Protein AF-A0A0F3GJ77-F1 (afdb_monomer)

Mean predicted aligned error: 9.08 Å

Radius of gyration: 13.02 Å; Cα contacts (8 Å, |Δi|>4): 68; chains: 1; bounding box: 21×30×31 Å

Nearest PDB structures (foldseek):
  3kc3-assembly5_C  TM=4.545E-01  e=4.609E+00  Homo sapiens

Stru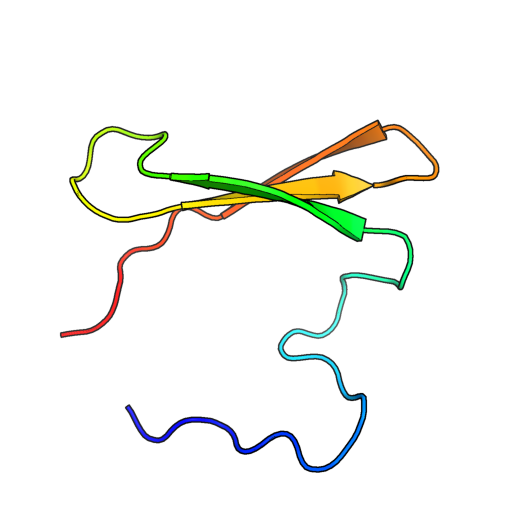cture (mmCIF, N/CA/C/O backbone):
data_AF-A0A0F3GJ77-F1
#
_entry.id   AF-A0A0F3GJ77-F1
#
loop_
_atom_site.group_PDB
_atom_site.id
_atom_site.type_symbol
_atom_site.label_ato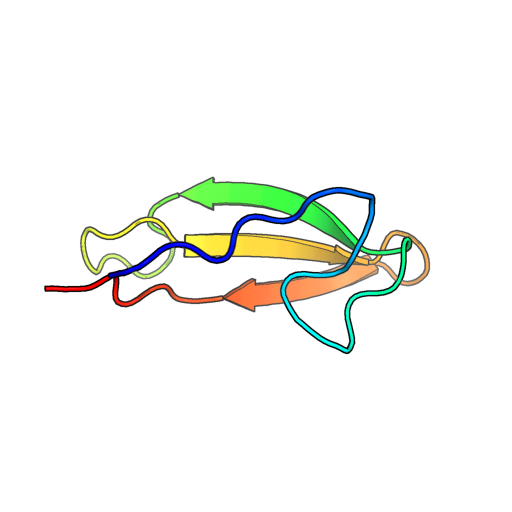m_id
_atom_site.label_alt_id
_atom_site.label_comp_id
_atom_site.label_asym_id
_atom_site.label_entity_id
_atom_site.label_seq_id
_atom_site.pdbx_PDB_ins_code
_atom_site.Cartn_x
_atom_site.Cartn_y
_atom_site.Cartn_z
_atom_site.occupancy
_atom_site.B_iso_or_equiv
_atom_site.auth_seq_id
_atom_site.auth_comp_id
_atom_site.auth_asym_id
_atom_site.auth_atom_id
_atom_site.pdbx_PDB_model_num
ATOM 1 N N . MET A 1 1 ? -7.509 -10.818 17.352 1.00 42.31 1 MET A N 1
ATOM 2 C CA . MET A 1 1 ? -7.126 -11.463 16.074 1.00 42.31 1 MET A CA 1
ATOM 3 C C . MET A 1 1 ? -6.019 -12.483 16.301 1.00 42.31 1 MET A C 1
ATOM 5 O O . MET A 1 1 ? -5.081 -12.174 17.024 1.00 42.31 1 MET A O 1
ATOM 9 N N . LYS A 1 2 ? -6.102 -13.682 15.706 1.00 43.12 2 LYS A N 1
ATOM 10 C CA . LYS A 1 2 ? -4.940 -14.580 15.608 1.00 43.12 2 LYS A CA 1
ATOM 11 C C . LYS A 1 2 ? -4.130 -14.140 14.393 1.00 43.12 2 LYS A C 1
ATOM 13 O O . LYS A 1 2 ? -4.593 -14.311 13.271 1.00 43.12 2 LYS A O 1
ATOM 18 N N . GLY A 1 3 ? -2.987 -13.507 14.642 1.00 43.00 3 GLY A N 1
ATOM 19 C CA . GLY A 1 3 ? -2.061 -13.092 13.594 1.00 43.00 3 GLY A CA 1
ATOM 20 C C . GLY A 1 3 ? -1.615 -14.290 12.760 1.00 43.00 3 GLY A C 1
ATOM 21 O O . GLY A 1 3 ? -1.370 -15.377 13.288 1.00 43.00 3 GLY A O 1
ATOM 22 N N . THR A 1 4 ? -1.550 -14.096 11.450 1.00 62.62 4 THR A N 1
ATOM 23 C CA . THR A 1 4 ? -0.933 -15.038 10.522 1.00 62.62 4 THR A CA 1
ATOM 24 C C . THR A 1 4 ? 0.576 -14.992 10.740 1.00 62.62 4 THR A C 1
ATOM 26 O O . THR A 1 4 ? 1.214 -13.980 10.459 1.00 62.62 4 THR A O 1
ATOM 29 N N . ASN A 1 5 ? 1.152 -16.067 11.277 1.00 54.50 5 ASN A N 1
ATOM 30 C CA . ASN A 1 5 ? 2.602 -16.195 11.382 1.00 54.50 5 ASN A CA 1
ATOM 31 C C . ASN A 1 5 ? 3.160 -16.483 9.984 1.00 54.50 5 ASN A C 1
ATOM 33 O O . ASN A 1 5 ? 2.951 -17.575 9.459 1.00 54.50 5 ASN A O 1
ATOM 37 N N . ILE A 1 6 ? 3.843 -15.513 9.379 1.00 60.19 6 ILE A N 1
ATOM 38 C CA . ILE A 1 6 ? 4.522 -15.695 8.093 1.00 60.19 6 ILE A CA 1
ATOM 39 C C . ILE A 1 6 ? 5.929 -16.227 8.384 1.00 60.19 6 ILE A C 1
ATOM 41 O O . ILE A 1 6 ? 6.782 -15.512 8.903 1.00 60.19 6 ILE A O 1
ATOM 45 N N . THR A 1 7 ? 6.155 -17.516 8.113 1.00 62.31 7 THR A N 1
ATOM 46 C CA . THR A 1 7 ? 7.394 -18.256 8.441 1.00 62.31 7 THR A CA 1
ATOM 47 C C . THR A 1 7 ? 8.452 -18.237 7.326 1.00 62.31 7 THR A C 1
ATOM 49 O O . THR A 1 7 ? 9.384 -19.035 7.337 1.00 62.31 7 THR A O 1
ATOM 52 N N . GLY A 1 8 ? 8.317 -17.336 6.355 1.00 64.06 8 GLY A N 1
ATOM 53 C CA . GLY A 1 8 ? 9.202 -17.151 5.201 1.00 64.06 8 GLY A CA 1
ATOM 54 C C . GLY A 1 8 ? 8.545 -16.182 4.219 1.00 64.06 8 GLY A C 1
ATOM 55 O O . GLY A 1 8 ? 7.338 -16.013 4.322 1.00 64.06 8 GLY A O 1
ATOM 56 N N . GLY A 1 9 ? 9.318 -15.527 3.341 1.00 59.09 9 GLY A N 1
ATOM 57 C CA . GLY A 1 9 ? 8.875 -14.448 2.438 1.00 59.09 9 GLY A CA 1
ATOM 58 C C . GLY A 1 9 ? 7.673 -14.818 1.569 1.00 59.09 9 GLY A C 1
ATOM 59 O O . GLY A 1 9 ? 7.821 -15.203 0.415 1.00 59.09 9 GLY A O 1
ATOM 60 N N . ASP A 1 10 ? 6.496 -14.708 2.162 1.00 56.50 10 ASP A N 1
ATOM 61 C CA . ASP A 1 10 ? 5.197 -14.990 1.589 1.00 56.50 10 ASP A CA 1
ATOM 62 C C . ASP A 1 10 ? 4.325 -13.766 1.820 1.00 56.50 10 ASP A C 1
ATOM 64 O O . ASP A 1 10 ? 4.533 -12.961 2.736 1.00 56.50 10 ASP A O 1
ATOM 68 N N . TYR A 1 11 ? 3.368 -13.592 0.936 1.00 55.97 11 TYR A N 1
ATOM 69 C CA . TYR A 1 11 ? 2.693 -12.332 0.800 1.00 55.97 11 TYR A CA 1
ATOM 70 C C . TYR A 1 11 ? 1.364 -12.353 1.577 1.00 55.97 11 TYR A C 1
ATOM 72 O O . TYR A 1 11 ? 0.504 -13.204 1.377 1.00 55.97 11 TYR A O 1
ATOM 80 N N . VAL A 1 12 ? 1.209 -11.392 2.501 1.00 62.72 12 VAL A N 1
ATOM 81 C CA . VAL A 1 12 ? 0.020 -11.146 3.346 1.00 62.72 12 VAL A CA 1
ATOM 82 C C . VAL A 1 12 ? -1.284 -10.998 2.531 1.00 62.72 12 VAL A C 1
ATOM 84 O O . VAL A 1 12 ? -2.369 -11.262 3.043 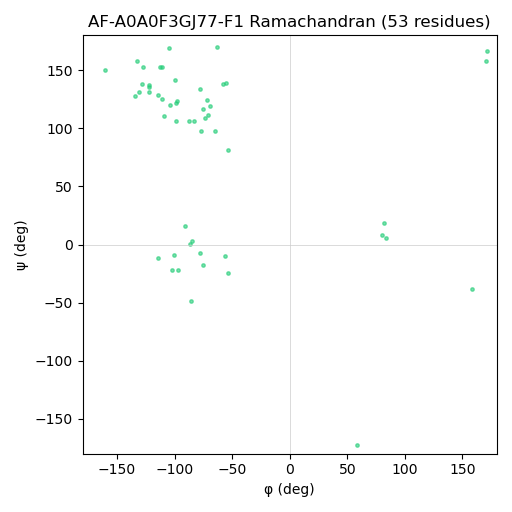1.00 62.72 12 VAL A O 1
ATOM 87 N N . VAL A 1 13 ? -1.196 -10.600 1.260 1.00 59.91 13 VAL A N 1
ATOM 88 C CA . VAL A 1 13 ? -2.303 -10.517 0.289 1.00 59.91 13 VAL A CA 1
ATOM 89 C C . VAL A 1 13 ? -1.814 -11.193 -1.008 1.00 59.91 13 VAL A C 1
ATOM 91 O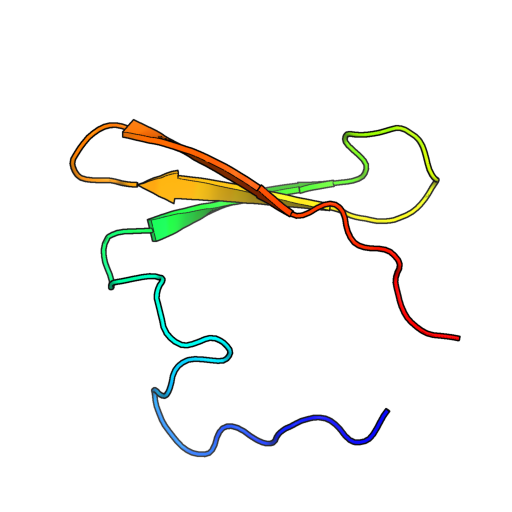 O . VAL A 1 13 ? -0.626 -11.353 -1.198 1.00 59.91 13 VAL A O 1
ATOM 94 N N . LYS A 1 14 ? -2.660 -11.669 -1.921 1.00 50.06 14 LYS A N 1
ATOM 95 C CA . LYS A 1 14 ? -2.191 -12.124 -3.250 1.00 50.06 14 LYS A CA 1
ATOM 96 C C . LYS A 1 14 ? -2.447 -10.991 -4.255 1.00 50.06 14 LYS A C 1
ATOM 98 O O . LYS A 1 14 ? -3.608 -10.771 -4.579 1.00 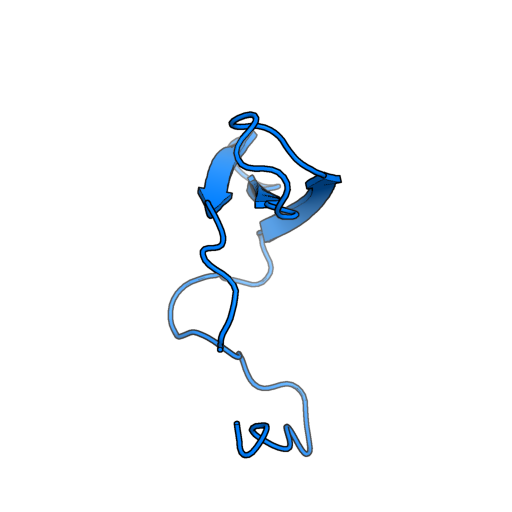50.06 14 LYS A O 1
ATOM 103 N N . GLY A 1 15 ? -1.419 -10.258 -4.712 1.00 59.22 15 GLY A N 1
ATOM 104 C CA . GLY A 1 15 ? -1.558 -9.202 -5.752 1.00 59.22 15 GLY A CA 1
ATOM 105 C C . GLY A 1 15 ? -0.498 -8.071 -5.877 1.00 59.22 15 GLY A C 1
ATOM 106 O O . GLY A 1 15 ? -0.167 -7.689 -6.987 1.00 59.22 15 GLY A O 1
ATOM 107 N N . ILE A 1 16 ? 0.046 -7.542 -4.783 1.00 65.94 16 ILE A N 1
ATOM 108 C CA . ILE A 1 16 ? 1.237 -6.673 -4.631 1.00 65.94 16 ILE A CA 1
ATOM 109 C C . ILE A 1 16 ? 2.488 -7.459 -5.056 1.00 65.94 16 ILE A C 1
ATOM 111 O O . ILE A 1 16 ? 3.054 -8.269 -4.324 1.00 65.94 16 ILE A O 1
ATOM 115 N N . THR A 1 17 ? 2.907 -7.246 -6.293 1.00 71.88 17 THR A N 1
ATOM 116 C CA . THR A 1 17 ? 4.216 -7.697 -6.768 1.00 71.88 17 THR A CA 1
ATOM 117 C C . THR A 1 17 ? 5.335 -6.996 -5.986 1.00 71.88 17 THR A C 1
ATOM 119 O O . THR A 1 17 ? 5.091 -6.031 -5.264 1.00 71.88 17 THR A O 1
ATOM 122 N N . GLU A 1 18 ? 6.583 -7.438 -6.157 1.00 79.31 18 GLU A N 1
ATOM 123 C CA . GLU A 1 18 ? 7.776 -6.778 -5.584 1.00 79.31 18 GLU A CA 1
ATOM 124 C C . GLU A 1 18 ? 7.925 -5.296 -5.974 1.00 79.31 18 GLU A C 1
ATOM 126 O O . GLU A 1 18 ? 8.756 -4.585 -5.421 1.00 79.31 18 GLU A O 1
ATOM 131 N N . ASP A 1 19 ? 7.106 -4.829 -6.914 1.00 87.56 19 ASP A N 1
ATOM 132 C CA . ASP A 1 19 ? 7.151 -3.482 -7.456 1.00 87.56 19 ASP A CA 1
ATOM 133 C C . ASP A 1 19 ? 6.516 -2.439 -6.539 1.00 87.56 19 ASP A C 1
ATOM 135 O O . ASP A 1 19 ? 6.607 -1.257 -6.840 1.00 87.56 19 ASP A O 1
ATOM 139 N N . TRP A 1 20 ? 5.861 -2.823 -5.448 1.00 87.88 20 TRP A N 1
ATOM 140 C CA . TRP A 1 20 ? 5.149 -1.888 -4.579 1.00 87.88 20 TRP A CA 1
ATOM 141 C C . TRP A 1 20 ? 5.909 -1.609 -3.287 1.00 87.88 20 TRP A C 1
ATOM 143 O O . TRP A 1 20 ? 6.090 -2.486 -2.442 1.00 87.88 20 TRP A O 1
ATOM 153 N N . ASP A 1 21 ? 6.237 -0.337 -3.083 1.00 89.19 21 ASP A N 1
ATOM 154 C CA . ASP A 1 21 ? 6.842 0.154 -1.851 1.00 89.1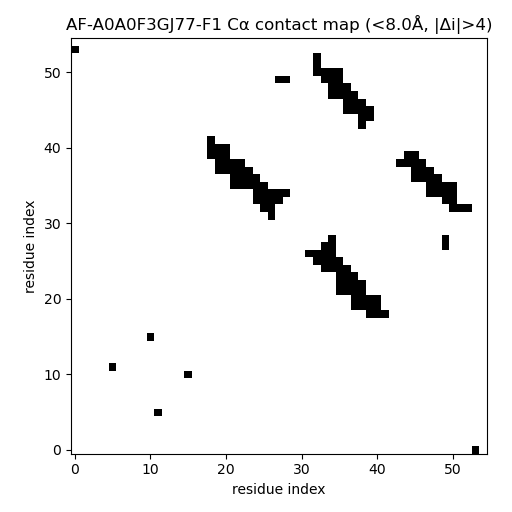9 21 ASP A CA 1
ATOM 155 C C . ASP A 1 21 ? 5.798 0.808 -0.949 1.00 89.19 21 ASP A C 1
ATOM 157 O O . ASP A 1 21 ? 4.973 1.596 -1.416 1.00 89.19 21 ASP A O 1
ATOM 161 N N . ILE A 1 22 ? 5.904 0.597 0.366 1.00 90.50 22 ILE A N 1
ATOM 162 C CA . ILE A 1 22 ? 5.225 1.462 1.340 1.00 90.50 22 ILE A CA 1
ATOM 163 C C . ILE A 1 22 ? 5.903 2.833 1.302 1.00 90.50 22 ILE A C 1
ATOM 165 O O . ILE A 1 22 ? 7.092 2.954 1.600 1.00 90.50 22 ILE A O 1
ATOM 169 N N . LYS A 1 23 ? 5.142 3.875 0.963 1.00 95.00 23 LYS A N 1
ATOM 170 C CA . LYS A 1 23 ? 5.625 5.265 0.962 1.00 95.00 23 LYS A CA 1
ATOM 171 C C . LYS A 1 23 ? 5.162 6.055 2.178 1.00 95.00 23 LYS A C 1
ATOM 173 O O . LYS A 1 23 ? 5.801 7.043 2.529 1.00 95.00 23 LYS A O 1
ATOM 178 N N . GLY A 1 24 ? 4.084 5.629 2.834 1.00 93.25 24 GLY A N 1
ATOM 179 C CA . GLY A 1 24 ? 3.565 6.332 3.999 1.00 93.25 24 GLY A CA 1
ATOM 180 C C . GLY A 1 24 ? 2.658 5.477 4.869 1.00 93.25 24 GLY A C 1
ATOM 181 O O . GLY A 1 24 ? 1.965 4.584 4.384 1.00 93.25 24 GLY A O 1
ATOM 182 N N . VAL A 1 25 ? 2.670 5.798 6.160 1.00 94.50 25 VAL A N 1
ATOM 183 C CA . VAL A 1 25 ? 1.741 5.289 7.169 1.00 94.50 25 VAL A CA 1
ATOM 184 C C . VAL A 1 25 ? 1.281 6.480 8.002 1.00 94.50 25 VAL A C 1
ATOM 186 O O . VAL A 1 25 ? 2.120 7.241 8.488 1.00 94.50 25 VAL A O 1
ATOM 189 N N . GLY A 1 26 ? -0.027 6.664 8.150 1.00 93.19 26 GLY A N 1
ATOM 190 C CA . GLY A 1 26 ? -0.601 7.811 8.857 1.00 93.19 26 GLY A CA 1
ATOM 191 C C . GLY A 1 26 ? -2.114 7.881 8.699 1.00 93.19 26 GLY A C 1
ATOM 192 O O . GLY A 1 26 ? -2.660 7.181 7.865 1.00 93.19 26 GLY A O 1
ATOM 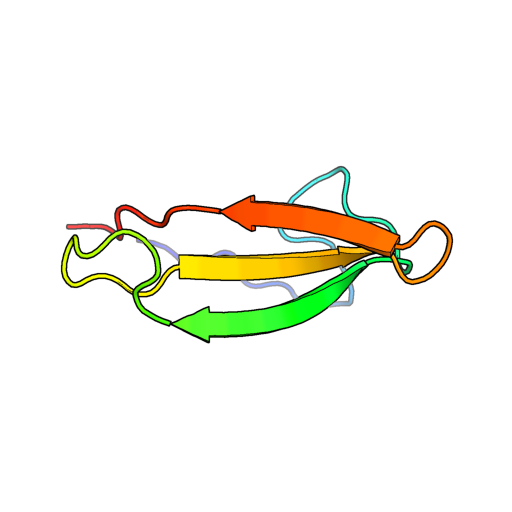193 N N . ASP A 1 27 ? -2.785 8.695 9.509 1.00 94.44 27 ASP A N 1
ATOM 194 C CA . ASP A 1 27 ? -4.226 8.948 9.372 1.00 94.44 27 ASP A CA 1
ATOM 195 C C . ASP A 1 27 ? -4.455 9.919 8.205 1.00 94.44 27 ASP A C 1
ATOM 197 O O . ASP A 1 27 ? -4.228 11.126 8.336 1.00 94.44 27 ASP A O 1
ATOM 201 N N . PHE A 1 28 ? -4.794 9.379 7.032 1.00 93.62 28 PHE A N 1
ATOM 202 C CA . PHE A 1 28 ? -4.943 10.163 5.806 1.00 93.62 28 PHE A CA 1
ATOM 203 C C . PHE A 1 28 ? -6.403 10.542 5.540 1.00 93.62 28 PHE A C 1
ATOM 205 O O . PHE A 1 28 ? -6.647 11.517 4.824 1.00 93.62 28 PHE A O 1
ATOM 212 N N . ASN A 1 29 ? -7.367 9.808 6.108 1.00 92.88 29 ASN A N 1
ATOM 213 C CA . ASN A 1 29 ? -8.799 10.074 5.949 1.00 92.88 29 ASN A CA 1
ATOM 214 C C . ASN A 1 29 ? -9.443 10.820 7.143 1.00 92.88 29 ASN A C 1
ATOM 216 O O . ASN A 1 29 ? -10.581 11.277 7.022 1.00 92.88 29 ASN A O 1
ATOM 220 N N . GLY A 1 30 ? -8.725 10.993 8.255 1.00 94.56 30 GLY A N 1
ATOM 221 C CA . GLY A 1 30 ? -9.165 11.704 9.455 1.00 94.56 30 GLY A CA 1
ATOM 222 C C . GLY A 1 30 ? -10.044 10.883 10.403 1.00 94.56 30 GLY A C 1
ATOM 223 O O . GLY A 1 30 ? -10.762 11.477 11.213 1.00 94.56 30 GLY A O 1
ATOM 224 N N . ASP A 1 31 ? -10.050 9.553 10.301 1.00 93.75 31 ASP A N 1
ATOM 225 C CA . ASP A 1 31 ? -10.882 8.678 11.137 1.00 93.75 31 ASP A CA 1
ATOM 226 C C . ASP A 1 31 ? -10.228 8.289 12.479 1.00 93.75 31 ASP A C 1
ATOM 228 O O . ASP A 1 31 ? -10.834 7.586 13.300 1.00 93.75 31 ASP A O 1
ATOM 232 N N . GLY A 1 32 ? -9.017 8.790 12.738 1.00 92.81 32 GLY A N 1
ATOM 233 C CA . GLY A 1 32 ? -8.241 8.508 13.940 1.00 92.81 32 GLY A CA 1
ATOM 234 C C . GLY A 1 32 ? -7.503 7.169 13.900 1.00 92.81 32 GLY A C 1
ATOM 235 O O . GLY A 1 32 ? -6.947 6.757 14.925 1.00 92.81 32 GLY A O 1
ATOM 236 N N . LYS A 1 33 ? -7.489 6.475 12.759 1.00 88.50 33 LYS A N 1
ATOM 237 C CA . LYS A 1 33 ? -6.754 5.230 12.530 1.00 88.50 33 LYS A CA 1
ATOM 238 C C . LYS A 1 33 ? -5.644 5.477 11.516 1.00 88.50 33 LYS A C 1
ATOM 240 O O . LYS A 1 33 ? -5.680 6.395 10.713 1.00 88.50 33 LYS A O 1
ATOM 245 N N . SER A 1 34 ? -4.584 4.680 11.601 1.00 91.06 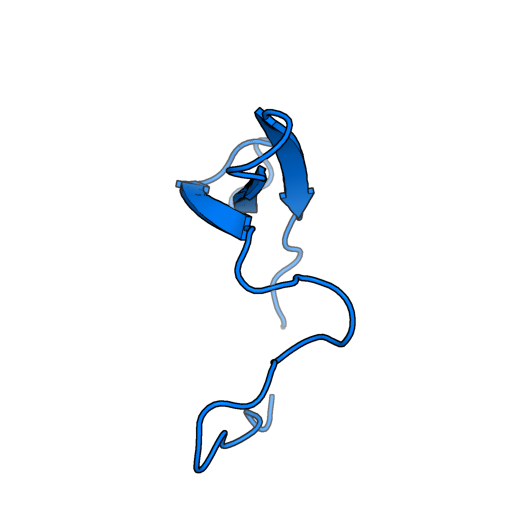34 SER A N 1
ATOM 246 C CA . SER A 1 34 ? -3.506 4.762 10.616 1.00 91.06 34 SER A CA 1
ATOM 247 C C . SER A 1 34 ? -3.918 4.049 9.338 1.00 91.06 34 SER A C 1
ATOM 249 O O . SER A 1 34 ? -4.343 2.907 9.405 1.00 91.06 34 SER A O 1
ATOM 251 N N . ASP A 1 35 ? -3.686 4.677 8.199 1.00 93.06 35 ASP A N 1
ATOM 252 C CA . ASP A 1 35 ? -3.831 4.146 6.848 1.00 93.06 35 ASP A CA 1
ATOM 253 C C . ASP A 1 35 ? -2.449 3.849 6.237 1.00 93.06 35 ASP A C 1
ATOM 255 O O . ASP A 1 35 ? -1.410 4.255 6.774 1.00 93.06 35 ASP A O 1
ATOM 259 N N . ILE A 1 36 ? -2.416 3.151 5.095 1.00 92.56 36 ILE A N 1
ATOM 260 C CA . ILE A 1 36 ? -1.175 2.845 4.359 1.00 92.56 36 ILE A CA 1
ATOM 261 C C . ILE A 1 36 ? -1.254 3.391 2.935 1.00 92.56 36 ILE A C 1
ATOM 263 O O . ILE A 1 36 ? -2.251 3.192 2.240 1.00 92.56 36 ILE A O 1
ATOM 267 N N . VAL A 1 37 ? -0.168 4.020 2.484 1.00 93.31 37 VAL A N 1
ATOM 268 C CA . VAL A 1 37 ? 0.048 4.412 1.087 1.00 93.31 37 VAL A CA 1
ATOM 269 C C . VAL A 1 37 ? 1.163 3.563 0.494 1.00 93.31 37 VAL A C 1
ATOM 271 O O . VAL A 1 37 ? 2.289 3.564 1.006 1.00 93.31 37 VAL A O 1
ATOM 274 N N . TRP A 1 38 ? 0.867 2.898 -0.620 1.00 92.50 38 TRP A N 1
ATOM 275 C CA . TRP A 1 38 ? 1.862 2.244 -1.460 1.00 92.50 38 TRP A CA 1
ATOM 276 C C . TRP A 1 38 ? 2.012 2.957 -2.792 1.00 92.50 38 TRP A C 1
ATOM 278 O O . TRP A 1 38 ? 1.066 3.553 -3.310 1.00 92.50 38 TRP A O 1
ATOM 288 N N . GLN A 1 39 ? 3.204 2.836 -3.360 1.00 93.19 39 GLN A N 1
ATOM 289 C CA . GLN A 1 39 ? 3.486 3.286 -4.709 1.00 93.19 39 GLN A CA 1
ATOM 290 C C . GLN A 1 39 ? 4.184 2.185 -5.495 1.00 93.19 39 GLN A C 1
ATOM 292 O O . GLN A 1 39 ? 5.175 1.617 -5.028 1.00 93.19 39 GLN A O 1
ATOM 297 N N . ASN A 1 40 ? 3.679 1.926 -6.694 1.00 91.19 40 ASN A N 1
ATOM 298 C CA . ASN A 1 40 ? 4.322 1.066 -7.664 1.00 91.19 40 ASN A CA 1
ATOM 299 C C . ASN A 1 40 ? 5.558 1.782 -8.226 1.00 91.19 40 ASN A C 1
ATOM 301 O O . ASN A 1 40 ? 5.499 2.906 -8.719 1.00 91.19 40 ASN A O 1
ATOM 305 N N . THR A 1 41 ? 6.704 1.132 -8.120 1.00 91.12 41 THR A N 1
ATOM 306 C CA . THR A 1 41 ? 8.019 1.637 -8.512 1.00 91.12 41 THR A CA 1
ATOM 307 C C . THR A 1 41 ? 8.232 1.636 -10.025 1.00 91.12 41 THR A C 1
ATOM 309 O O . THR A 1 41 ? 9.125 2.337 -10.500 1.00 91.12 41 THR A O 1
ATOM 312 N N . LYS A 1 42 ? 7.424 0.888 -10.791 1.00 91.81 42 LYS A N 1
ATOM 313 C CA . LYS A 1 42 ? 7.533 0.790 -12.253 1.00 91.81 42 LYS A CA 1
ATOM 314 C C . LYS A 1 42 ? 6.780 1.896 -12.983 1.00 91.81 42 LYS A C 1
ATOM 316 O O . LYS A 1 42 ? 7.338 2.500 -13.895 1.00 91.81 42 LYS A O 1
ATOM 321 N N . ASP A 1 43 ? 5.526 2.135 -12.615 1.00 93.94 43 ASP A N 1
ATOM 322 C CA . ASP A 1 43 ? 4.627 3.079 -13.300 1.00 93.94 43 ASP A CA 1
ATOM 323 C C . ASP A 1 43 ? 4.236 4.288 -12.437 1.00 93.94 43 ASP A C 1
ATOM 325 O O . ASP A 1 43 ? 3.754 5.290 -12.966 1.00 93.94 43 ASP A O 1
ATOM 329 N N . GLY A 1 44 ? 4.525 4.249 -11.135 1.00 92.19 44 GLY A N 1
ATOM 330 C CA . GLY A 1 44 ? 4.207 5.325 -10.206 1.00 92.19 44 GLY A CA 1
ATOM 331 C C . GLY A 1 44 ? 2.780 5.283 -9.670 1.00 92.19 44 GLY A C 1
ATOM 332 O O . GLY A 1 44 ? 2.418 6.214 -8.943 1.00 92.19 44 GLY A O 1
ATOM 333 N N . ASP A 1 45 ? 1.997 4.243 -9.983 1.00 93.88 45 ASP A N 1
ATOM 334 C CA . ASP A 1 45 ? 0.630 4.092 -9.490 1.00 93.88 45 ASP A CA 1
ATOM 335 C C . ASP A 1 45 ? 0.596 4.145 -7.963 1.00 93.88 45 ASP A C 1
ATOM 337 O O . ASP A 1 45 ? 1.450 3.584 -7.273 1.00 93.88 45 ASP A O 1
ATOM 341 N N . VAL A 1 46 ? -0.414 4.826 -7.425 1.00 92.56 46 VAL A N 1
ATOM 342 C CA . VAL A 1 46 ? -0.581 5.013 -5.984 1.00 92.56 46 VAL A CA 1
ATOM 343 C C . VAL A 1 46 ? -1.837 4.293 -5.532 1.00 92.56 46 VAL A C 1
ATOM 345 O O . VAL A 1 46 ? -2.924 4.508 -6.067 1.00 92.56 46 VAL A O 1
ATOM 348 N N . TYR A 1 47 ? -1.683 3.468 -4.503 1.00 90.50 47 TYR A N 1
ATOM 349 C CA . TYR A 1 47 ? -2.782 2.780 -3.848 1.00 90.50 47 TYR A CA 1
ATOM 350 C C . TYR A 1 47 ? -2.802 3.150 -2.367 1.00 90.50 47 TYR A C 1
ATOM 352 O O . TYR A 1 47 ? -1.758 3.210 -1.715 1.00 90.50 47 TYR A O 1
ATOM 360 N N . MET A 1 48 ? -3.995 3.396 -1.831 1.00 90.56 48 MET A N 1
ATOM 361 C CA . MET A 1 48 ? -4.203 3.702 -0.420 1.00 90.56 48 MET A CA 1
ATOM 362 C C . MET A 1 48 ? -5.161 2.680 0.177 1.00 90.56 48 MET A C 1
ATOM 364 O O . MET A 1 48 ? -6.232 2.428 -0.375 1.00 90.56 48 MET A O 1
ATOM 368 N N . TYR A 1 49 ? -4.784 2.110 1.316 1.00 89.81 49 TYR A N 1
ATOM 369 C CA . TYR A 1 49 ? -5.659 1.251 2.103 1.00 89.81 49 TYR A CA 1
ATOM 370 C C . TYR A 1 49 ? -6.066 1.975 3.371 1.00 89.81 49 TYR A C 1
ATOM 372 O O . TYR A 1 49 ? -5.239 2.200 4.257 1.00 89.81 49 TYR A O 1
ATOM 380 N N . LEU A 1 50 ? -7.351 2.322 3.414 1.00 90.75 50 LEU A N 1
ATOM 381 C CA . LEU A 1 50 ? -7.990 2.892 4.588 1.00 90.75 50 LEU A CA 1
ATOM 382 C C . LEU A 1 50 ? -8.221 1.775 5.602 1.00 90.75 50 LEU A C 1
ATOM 384 O O . LEU A 1 50 ? -8.917 0.801 5.291 1.00 90.75 50 LEU A O 1
ATOM 388 N N . MET A 1 51 ? -7.589 1.857 6.773 1.00 86.88 51 MET A N 1
ATOM 389 C CA . MET A 1 51 ? -7.633 0.756 7.736 1.00 86.88 51 MET A CA 1
ATOM 390 C C . MET A 1 51 ? -8.672 1.000 8.812 1.00 86.88 51 MET A C 1
ATOM 392 O O . MET A 1 51 ? -8.546 1.888 9.640 1.00 86.88 51 MET A O 1
ATOM 396 N N . ASP A 1 52 ? -9.622 0.077 8.925 1.00 83.12 52 ASP A N 1
ATOM 397 C CA . ASP A 1 52 ? -10.647 0.166 9.961 1.00 83.12 52 ASP A CA 1
ATOM 398 C C . ASP A 1 52 ? -10.242 -0.407 11.329 1.00 83.12 52 ASP A C 1
ATOM 400 O O . ASP A 1 52 ? -11.040 -0.380 12.276 1.00 83.12 52 ASP A O 1
ATOM 404 N N . GLY A 1 53 ? -8.997 -0.872 11.470 1.00 67.62 53 GLY A N 1
ATOM 405 C CA . GLY A 1 53 ? -8.519 -1.569 12.662 1.00 67.62 53 GLY A CA 1
ATOM 406 C C . GLY A 1 53 ? -9.345 -2.824 12.973 1.00 67.62 53 GLY A C 1
ATOM 407 O O . GLY A 1 53 ? -10.222 -3.238 12.217 1.00 67.62 53 GLY A O 1
ATOM 408 N N . THR A 1 54 ? -9.087 -3.450 14.117 1.00 55.00 54 THR A N 1
ATOM 409 C CA . THR A 1 54 ? -9.984 -4.478 14.659 1.00 55.00 54 THR A CA 1
ATOM 410 C C . THR A 1 54 ? -10.334 -4.181 16.092 1.00 55.00 54 THR A C 1
ATOM 412 O O . THR A 1 54 ? -9.451 -3.819 16.865 1.00 55.00 54 THR A O 1
ATOM 415 N N . LYS A 1 55 ? -11.611 -4.375 16.429 1.00 46.91 55 LYS A N 1
ATOM 416 C CA . LYS A 1 55 ? -12.058 -4.463 17.820 1.00 46.91 55 LYS A CA 1
ATOM 417 C C . LYS A 1 55 ? -11.351 -5.596 18.561 1.00 46.91 55 LYS A C 1
ATOM 419 O O . LYS A 1 55 ? -11.059 -6.637 17.921 1.00 46.91 55 LYS A O 1
#

Organism: NCBI:txid29290

pLDDT: mean 78.87, std 17.35, range [42.31, 95.0]

Sequence (55 aa):
MKGTNITGGDYVVKGITEDWDIKGVGDFNGDGKSDIVWQNTKDGDVYMYLMDGTK

Secondary structure (DSSP, 8-state):
-------SS--SSSS--TTEEEEEEE-SSSSSS-EEEEEETTT--EEEE------

InterPro domains:
  IPR013517 FG-GAP repeat [PF01839] (25-47)
  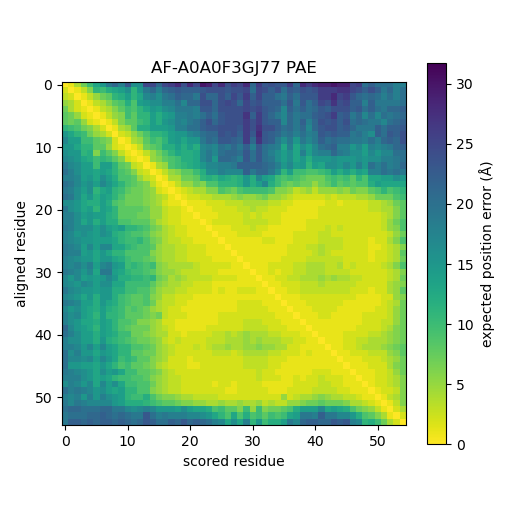IPR028994 Integrin alpha, N-terminal [SSF69318] (25-54)

Foldseek 3Di:
DPDDDDPDPDDPDPDDDVQKDFPDWQDPPPPPHIKTWIAGNPPRDIDIGDDPDDD

Solvent-accessible surface area (backbone atoms only — not comparable to full-atom values): 3812 Å² total; per-residue (Å²): 129,86,77,82,82,76,92,56,105,67,71,98,61,94,79,85,54,96,50,53,42,81,76,47,75,42,58,81,86,72,80,85,39,60,22,41,34,34,32,30,73,84,84,62,52,75,50,73,48,82,45,87,76,79,132